Protein AF-A0A327SIF7-F1 (afdb_monomer_lite)

Organism: NCBI:txid188932

pLDDT: mean 75.63, std 11.63, range [42.47, 91.81]

Secondary structure (DSSP, 8-state):
-PPPPP--GGG--TT-EEE-TT-TT--EEEEEEEEEEEEEEEEEEEEEETTEEEEEEEEEEEEEEEEEEEEETTS--

Foldseek 3Di:
DDDDDDDDPVPADQQDWDADPPDPVRFIKGWHDKDKDWDWDWDFDFDDDPNHGDDTDTDIDTDIDMDTDIDRPVPDD

Structure (mmCIF, N/CA/C/O backbone):
data_AF-A0A327SIF7-F1
#
_entry.id   AF-A0A327SIF7-F1
#
loop_
_atom_site.group_PDB
_atom_site.id
_atom_site.type_symbol
_atom_site.label_atom_id
_atom_site.label_alt_id
_atom_site.label_comp_id
_atom_site.label_asym_id
_atom_site.label_entity_id
_atom_site.label_seq_id
_atom_site.pdbx_PDB_ins_code
_atom_site.Cartn_x
_atom_site.Cartn_y
_atom_site.Cartn_z
_atom_site.occupancy
_atom_site.B_iso_or_equiv
_atom_site.auth_seq_id
_atom_site.auth_comp_id
_atom_site.auth_asym_id
_atom_site.auth_atom_id
_atom_site.pdbx_PDB_model_num
ATOM 1 N N . MET A 1 1 ? 20.276 19.654 -9.561 1.00 42.47 1 MET A N 1
ATOM 2 C CA . MET A 1 1 ? 19.677 18.709 -8.591 1.00 42.47 1 MET A CA 1
ATOM 3 C C . MET A 1 1 ? 18.257 18.398 -9.030 1.00 42.47 1 MET A C 1
ATOM 5 O O . MET A 1 1 ? 17.434 19.304 -9.041 1.00 42.47 1 MET A O 1
ATOM 9 N N . THR A 1 2 ? 17.970 17.158 -9.419 1.00 49.66 2 THR A N 1
ATOM 10 C CA . THR A 1 2 ? 16.604 16.714 -9.733 1.00 49.66 2 THR A CA 1
ATOM 11 C C . THR A 1 2 ? 15.842 16.549 -8.418 1.00 49.66 2 THR A C 1
ATOM 13 O O . THR A 1 2 ? 16.266 15.781 -7.556 1.00 49.66 2 THR A O 1
ATOM 16 N N . ARG A 1 3 ? 14.768 17.317 -8.210 1.00 58.31 3 ARG A N 1
ATOM 17 C CA . ARG A 1 3 ? 13.914 17.170 -7.024 1.00 58.31 3 ARG A CA 1
ATOM 18 C C . ARG A 1 3 ? 13.061 15.916 -7.207 1.00 58.31 3 ARG A C 1
ATOM 20 O O . ARG A 1 3 ? 12.256 15.864 -8.130 1.00 58.31 3 ARG A O 1
ATOM 27 N N . ASN A 1 4 ? 13.242 14.918 -6.347 1.00 67.00 4 ASN A N 1
ATOM 28 C CA . ASN A 1 4 ? 12.329 13.778 -6.298 1.00 67.00 4 ASN A CA 1
ATOM 29 C C . ASN A 1 4 ? 10.980 14.265 -5.757 1.00 67.00 4 ASN A C 1
ATOM 31 O O . ASN A 1 4 ? 10.935 14.881 -4.691 1.00 67.00 4 ASN A O 1
ATOM 35 N N . VAL A 1 5 ? 9.897 14.008 -6.486 1.00 74.44 5 VAL A N 1
ATOM 36 C CA . VAL A 1 5 ? 8.539 14.306 -6.020 1.00 74.44 5 VAL A CA 1
ATOM 37 C C . VAL A 1 5 ? 8.116 13.196 -5.062 1.00 74.44 5 VAL A C 1
ATOM 39 O O . VAL A 1 5 ? 8.142 12.020 -5.420 1.00 74.44 5 VAL A O 1
ATOM 42 N N . VAL A 1 6 ? 7.754 13.561 -3.832 1.00 80.00 6 VAL A N 1
ATOM 43 C CA . VAL A 1 6 ? 7.144 12.633 -2.871 1.00 80.00 6 VAL A CA 1
ATOM 44 C C . VAL A 1 6 ? 5.642 12.605 -3.146 1.00 80.00 6 VAL A C 1
ATOM 46 O O . VAL A 1 6 ? 5.019 13.653 -3.291 1.00 80.00 6 VAL A O 1
ATOM 49 N N . THR A 1 7 ? 5.068 11.412 -3.267 1.00 79.75 7 THR A N 1
ATOM 50 C CA . THR A 1 7 ? 3.642 11.198 -3.548 1.00 79.75 7 THR A CA 1
ATOM 51 C C . THR A 1 7 ? 3.071 10.176 -2.573 1.00 79.75 7 THR A C 1
ATOM 53 O O . THR A 1 7 ? 3.779 9.279 -2.113 1.00 79.75 7 THR A O 1
ATOM 56 N N . GLU A 1 8 ? 1.802 10.363 -2.223 1.00 82.88 8 GLU A N 1
ATOM 57 C CA . GLU A 1 8 ? 1.029 9.465 -1.368 1.00 82.88 8 GLU A CA 1
ATOM 58 C C . GLU A 1 8 ? 0.476 8.283 -2.175 1.00 82.88 8 GLU A C 1
ATOM 60 O O . GLU A 1 8 ? 0.277 8.373 -3.386 1.00 82.88 8 GLU A O 1
ATOM 65 N N . ILE A 1 9 ? 0.250 7.154 -1.502 1.00 79.06 9 ILE A N 1
ATOM 66 C CA . ILE A 1 9 ? -0.114 5.892 -2.162 1.00 79.06 9 ILE A CA 1
ATOM 67 C C . ILE A 1 9 ? -1.487 5.940 -2.844 1.00 79.06 9 ILE A C 1
ATOM 69 O O . ILE A 1 9 ? -1.678 5.298 -3.868 1.00 79.06 9 ILE A O 1
ATOM 73 N N . ASP A 1 10 ? -2.402 6.755 -2.323 1.00 80.56 10 ASP A N 1
ATOM 74 C CA . ASP A 1 10 ? -3.761 6.975 -2.830 1.00 80.56 10 ASP A CA 1
ATOM 75 C C . ASP A 1 10 ? -3.801 7.721 -4.172 1.00 80.56 10 ASP A C 1
ATOM 77 O O . ASP A 1 10 ? -4.815 7.709 -4.869 1.00 80.56 10 ASP A O 1
ATOM 81 N N . LYS A 1 11 ? -2.696 8.367 -4.547 1.00 86.00 11 LYS A N 1
ATOM 82 C CA . LYS A 1 11 ? -2.539 9.068 -5.826 1.00 86.00 11 LYS A CA 1
ATOM 83 C C . LYS A 1 11 ? -1.902 8.185 -6.900 1.00 86.00 11 LYS A C 1
ATOM 85 O O . LYS A 1 11 ? -1.846 8.612 -8.053 1.00 86.00 11 LYS A O 1
ATOM 90 N N . LEU A 1 12 ? -1.422 6.992 -6.536 1.00 87.25 12 LEU A N 1
ATOM 91 C CA . LEU A 1 12 ? -0.826 6.045 -7.474 1.00 87.25 12 LEU A CA 1
ATOM 92 C C . LEU A 1 12 ? -1.908 5.29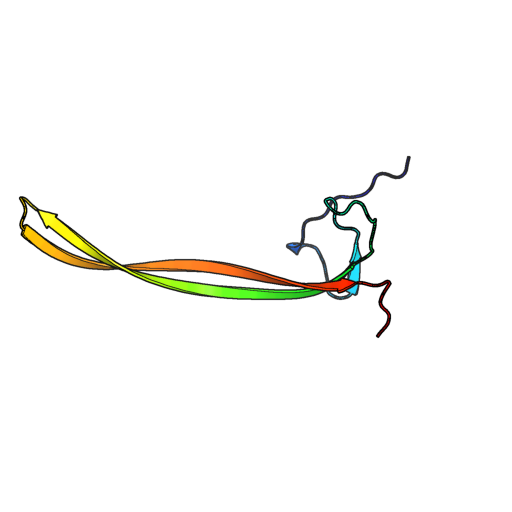3 -8.247 1.00 87.25 12 LEU A C 1
ATOM 94 O O . LEU A 1 12 ? -2.937 4.892 -7.704 1.00 87.25 12 LEU A O 1
ATOM 98 N N . LYS A 1 13 ? -1.650 5.071 -9.530 1.00 90.44 13 LYS A N 1
ATOM 99 C CA . LYS A 1 13 ? -2.477 4.255 -10.417 1.00 90.44 13 LYS A CA 1
ATOM 100 C C . LYS A 1 13 ? -1.778 2.931 -10.722 1.00 90.44 13 LYS A C 1
ATOM 102 O O . LYS A 1 13 ? -0.545 2.879 -10.716 1.00 90.44 13 LYS A O 1
ATOM 107 N N . PRO A 1 14 ? -2.531 1.850 -11.003 1.00 91.81 14 PRO A N 1
ATOM 108 C CA . PRO A 1 14 ? -1.948 0.598 -11.478 1.00 91.81 14 PRO A CA 1
ATOM 109 C C . PRO A 1 14 ? -0.983 0.836 -12.647 1.00 91.81 14 PRO A C 1
ATOM 111 O O . PRO A 1 14 ? -1.341 1.491 -13.625 1.00 91.81 14 PRO A O 1
ATOM 114 N N . GLY A 1 15 ? 0.242 0.326 -12.526 1.00 89.62 15 GLY A N 1
ATOM 115 C CA . GLY A 1 15 ? 1.335 0.519 -13.483 1.00 89.62 15 GLY A CA 1
ATOM 116 C C . GLY A 1 15 ? 2.317 1.647 -13.137 1.00 89.62 15 GLY A C 1
ATOM 117 O O . GLY A 1 15 ? 3.410 1.685 -13.708 1.00 89.62 15 GLY A O 1
ATOM 118 N N . ASP A 1 16 ? 1.994 2.532 -12.187 1.00 90.69 16 ASP A N 1
ATOM 119 C CA . ASP A 1 16 ? 2.907 3.598 -11.764 1.00 90.69 16 ASP A CA 1
ATOM 120 C C . ASP A 1 16 ? 4.169 3.021 -11.115 1.00 90.69 16 ASP A C 1
ATOM 122 O O . ASP A 1 16 ? 4.111 2.134 -10.257 1.00 90.69 16 ASP A O 1
ATOM 126 N N . ARG A 1 17 ? 5.330 3.566 -11.499 1.00 90.12 17 ARG A N 1
ATOM 127 C CA . ARG A 1 17 ? 6.641 3.141 -10.994 1.00 90.12 17 ARG A CA 1
ATOM 128 C C . ARG A 1 17 ? 7.239 4.177 -10.059 1.00 90.12 17 ARG A C 1
ATOM 130 O O . ARG A 1 17 ? 7.326 5.355 -10.395 1.00 90.12 17 ARG A O 1
ATOM 137 N N . PHE A 1 18 ? 7.711 3.727 -8.904 1.00 87.75 18 PHE A N 1
ATOM 138 C CA . PHE A 1 18 ? 8.250 4.601 -7.870 1.00 87.75 18 PHE A CA 1
ATOM 139 C C . PHE A 1 18 ? 9.348 3.920 -7.049 1.00 87.75 18 PHE A C 1
ATOM 141 O O . PHE A 1 18 ? 9.501 2.697 -7.036 1.00 87.75 18 PHE A O 1
ATOM 148 N N . TYR A 1 19 ? 10.112 4.731 -6.320 1.00 87.19 19 TYR A N 1
ATOM 149 C CA . TYR A 1 19 ? 11.064 4.262 -5.319 1.00 87.19 19 TYR A CA 1
ATOM 150 C C . TYR A 1 19 ? 10.492 4.518 -3.930 1.00 87.19 19 TYR A C 1
ATOM 152 O O . TYR A 1 19 ? 10.039 5.622 -3.628 1.00 87.19 19 TYR A O 1
ATOM 160 N N . LYS A 1 20 ? 10.532 3.510 -3.055 1.00 82.44 20 LYS A N 1
ATOM 161 C CA . LYS A 1 20 ? 10.161 3.704 -1.649 1.00 82.44 20 LYS A CA 1
ATOM 162 C C . LYS A 1 20 ? 11.187 4.616 -0.981 1.00 82.44 20 LYS A C 1
ATOM 164 O O . LYS A 1 20 ? 12.374 4.304 -0.998 1.00 82.44 20 LYS A O 1
ATOM 169 N N . LEU A 1 21 ? 10.724 5.684 -0.332 1.00 78.50 21 LEU A N 1
ATOM 170 C CA . LEU A 1 21 ? 11.599 6.657 0.331 1.00 78.50 21 LEU A CA 1
ATOM 171 C C . LEU A 1 21 ? 12.485 6.013 1.413 1.00 78.50 21 LEU A C 1
ATOM 173 O O . LEU A 1 21 ? 13.662 6.337 1.526 1.00 78.50 21 LEU A O 1
ATOM 177 N N . ALA A 1 22 ? 11.935 5.058 2.168 1.00 78.75 22 ALA A N 1
ATOM 178 C CA . ALA A 1 22 ? 12.663 4.330 3.209 1.00 78.75 22 ALA A CA 1
ATOM 179 C C . ALA A 1 22 ? 13.652 3.281 2.662 1.00 78.75 22 ALA A C 1
ATOM 181 O O . ALA A 1 22 ? 14.426 2.706 3.427 1.00 78.75 22 ALA A O 1
ATOM 182 N N . ASN A 1 23 ? 13.630 2.992 1.357 1.00 76.50 23 ASN A N 1
ATOM 183 C CA . ASN A 1 23 ? 14.449 1.933 0.792 1.00 76.50 23 ASN A CA 1
ATOM 184 C C . ASN A 1 23 ? 15.828 2.447 0.351 1.00 76.50 23 ASN A C 1
ATOM 186 O O . ASN A 1 23 ? 15.956 3.160 -0.644 1.00 76.50 23 ASN A O 1
ATOM 190 N N . LYS A 1 24 ? 16.879 2.001 1.048 1.00 74.75 24 LYS A N 1
ATOM 191 C CA . LYS A 1 24 ? 18.275 2.337 0.726 1.00 74.75 24 LYS A CA 1
ATOM 192 C C . LYS A 1 24 ? 18.742 1.753 -0.612 1.00 74.75 24 LYS A C 1
ATOM 194 O O . LYS A 1 24 ? 19.596 2.354 -1.255 1.00 74.75 24 LYS A O 1
ATOM 199 N N . SER A 1 25 ? 18.186 0.622 -1.053 1.00 75.56 25 SER A N 1
ATOM 200 C CA . SER A 1 25 ? 18.645 -0.083 -2.260 1.00 75.56 25 SER A CA 1
ATOM 201 C C . SER A 1 25 ? 18.180 0.551 -3.574 1.00 75.56 25 SER A C 1
ATOM 203 O O . SER A 1 25 ? 18.515 0.032 -4.635 1.00 75.56 25 SER A O 1
ATOM 205 N N . LYS A 1 26 ? 17.389 1.639 -3.527 1.00 80.06 26 LYS A N 1
ATOM 206 C CA . LYS A 1 26 ? 16.754 2.266 -4.703 1.00 80.06 26 LYS A CA 1
ATOM 207 C C . LYS A 1 26 ? 16.115 1.234 -5.643 1.00 80.06 26 LYS A C 1
ATOM 209 O O . LYS A 1 26 ? 16.202 1.352 -6.859 1.00 80.06 26 LYS A O 1
ATOM 214 N N . THR A 1 27 ? 15.478 0.202 -5.091 1.00 84.62 27 THR A N 1
ATOM 215 C CA . THR A 1 27 ? 14.751 -0.775 -5.909 1.00 84.62 27 THR A CA 1
ATOM 216 C C . THR A 1 27 ? 13.464 -0.134 -6.437 1.00 84.62 27 THR A C 1
ATOM 218 O O . THR A 1 27 ? 12.689 0.375 -5.616 1.00 84.62 27 THR A O 1
ATOM 221 N N . PRO A 1 28 ? 13.233 -0.126 -7.763 1.00 88.44 28 PRO A N 1
ATOM 222 C CA . PRO A 1 28 ? 11.992 0.369 -8.341 1.00 88.44 28 PRO A CA 1
ATOM 223 C C . PRO A 1 28 ? 10.854 -0.622 -8.089 1.00 88.44 28 PRO A C 1
ATOM 225 O O . PRO A 1 28 ? 11.001 -1.830 -8.290 1.00 88.44 28 PRO A O 1
ATOM 228 N N . PHE A 1 29 ? 9.708 -0.095 -7.673 1.00 89.94 29 PHE A N 1
ATOM 229 C CA . PHE A 1 29 ? 8.469 -0.844 -7.513 1.00 89.94 29 PHE A CA 1
ATOM 230 C C . PHE A 1 29 ? 7.417 -0.332 -8.484 1.00 89.94 29 PHE A C 1
ATOM 232 O O . PHE A 1 29 ? 7.389 0.853 -8.802 1.00 89.94 29 PHE A O 1
ATOM 239 N N . GLU A 1 30 ? 6.546 -1.231 -8.917 1.00 91.25 30 GLU A N 1
ATOM 240 C CA . GLU A 1 30 ? 5.336 -0.922 -9.665 1.00 91.25 30 GLU A CA 1
ATOM 241 C C . GLU A 1 30 ? 4.124 -1.135 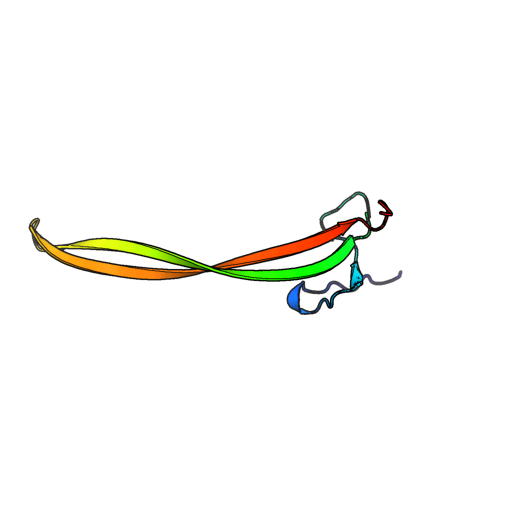-8.763 1.00 91.25 30 GLU A C 1
ATOM 243 O O . GLU A 1 30 ? 4.021 -2.168 -8.088 1.00 91.25 30 GLU A O 1
ATOM 248 N N . PHE A 1 31 ? 3.231 -0.150 -8.726 1.00 91.56 31 PHE A N 1
ATOM 249 C CA . PHE A 1 31 ? 1.951 -0.267 -8.042 1.00 91.56 31 PHE A CA 1
ATOM 250 C C . PHE A 1 31 ? 1.021 -1.166 -8.857 1.00 91.56 31 PHE A C 1
ATOM 252 O O . PHE A 1 31 ? 0.789 -0.904 -10.035 1.00 91.56 31 PHE A O 1
ATOM 259 N N . ILE A 1 32 ? 0.495 -2.224 -8.240 1.00 91.31 32 ILE A N 1
ATOM 260 C CA . ILE A 1 32 ? -0.413 -3.161 -8.910 1.00 91.31 32 ILE A CA 1
ATOM 261 C C . ILE A 1 32 ? -1.855 -2.844 -8.529 1.00 91.31 32 ILE A C 1
ATOM 263 O O . ILE A 1 32 ? -2.670 -2.549 -9.398 1.00 91.31 32 ILE A O 1
ATOM 267 N N . GLN A 1 33 ? -2.160 -2.890 -7.231 1.00 88.88 33 GLN A N 1
ATOM 268 C CA . GLN A 1 33 ? -3.505 -2.657 -6.711 1.00 88.88 33 GLN A CA 1
ATOM 269 C C . GLN A 1 33 ? -3.486 -2.343 -5.208 1.00 88.88 33 GLN A C 1
ATOM 271 O O . GLN A 1 33 ? -2.537 -2.687 -4.495 1.00 88.88 33 GLN A O 1
ATOM 276 N N . GLU A 1 34 ? -4.571 -1.742 -4.725 1.00 87.38 34 GLU A N 1
ATOM 277 C CA . GLU A 1 34 ? -4.874 -1.552 -3.306 1.00 87.38 34 GLU A CA 1
ATOM 278 C C . GLU A 1 34 ? -6.214 -2.216 -2.983 1.00 87.38 34 GLU A C 1
ATOM 280 O O . GLU A 1 34 ? -7.184 -2.082 -3.727 1.00 87.38 34 GLU A O 1
ATOM 285 N N . GLU A 1 35 ? -6.272 -2.900 -1.845 1.00 83.38 35 GLU A N 1
ATOM 286 C CA . GLU A 1 35 ? -7.502 -3.439 -1.281 1.00 83.38 35 GLU A CA 1
ATOM 287 C C . GLU A 1 35 ? -7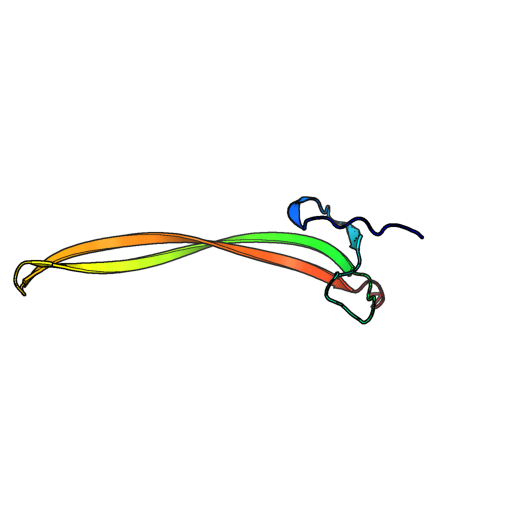.746 -2.837 0.102 1.00 83.38 35 GLU A C 1
ATOM 289 O O . GLU A 1 35 ? -6.840 -2.768 0.941 1.00 83.38 35 GLU A O 1
ATOM 294 N N . SER A 1 36 ? -8.991 -2.434 0.365 1.00 80.94 36 SER A N 1
ATOM 295 C CA . SER A 1 36 ? -9.416 -2.009 1.695 1.00 80.94 36 SER A CA 1
ATOM 296 C C . SER A 1 36 ? -10.367 -3.036 2.288 1.00 80.94 36 SER A C 1
ATOM 298 O O . SER A 1 36 ? -11.470 -3.253 1.791 1.00 80.94 36 SER A O 1
ATOM 300 N N . HIS A 1 37 ? -9.931 -3.646 3.383 1.00 76.50 37 HIS A N 1
ATOM 301 C CA . HIS A 1 37 ? -10.693 -4.634 4.128 1.00 76.50 37 HIS A CA 1
ATOM 302 C C . HIS A 1 37 ? -11.261 -3.972 5.381 1.00 76.50 37 HIS A C 1
ATOM 304 O O . HIS A 1 37 ? -10.517 -3.486 6.238 1.00 76.50 37 HIS A O 1
ATOM 310 N N . GLY A 1 38 ? -12.589 -3.924 5.481 1.00 71.81 38 GLY A N 1
ATOM 311 C CA . GLY A 1 38 ? -13.264 -3.497 6.703 1.00 71.81 38 GLY A CA 1
ATOM 312 C C . GLY A 1 38 ? -13.134 -4.586 7.763 1.00 71.81 38 GLY A C 1
ATOM 313 O O . GLY A 1 38 ? -13.623 -5.696 7.567 1.00 71.81 38 GLY A O 1
ATOM 314 N N . LYS A 1 39 ? -12.493 -4.279 8.890 1.00 67.19 39 LYS A N 1
ATOM 315 C CA . LYS A 1 39 ? -12.459 -5.152 10.063 1.00 67.19 39 LYS A CA 1
ATOM 316 C C . LYS A 1 39 ? -13.518 -4.680 11.051 1.00 67.19 39 LYS A C 1
ATOM 318 O O . LYS A 1 39 ? -13.508 -3.522 11.473 1.00 67.19 39 LYS A O 1
ATOM 323 N N . TYR A 1 40 ? -14.415 -5.584 11.419 1.00 66.62 40 TYR A N 1
ATOM 324 C CA . TYR A 1 40 ? -15.379 -5.364 12.490 1.00 66.62 40 TYR A CA 1
ATOM 325 C C . TYR A 1 40 ? -14.870 -6.074 13.737 1.00 66.62 40 TYR A C 1
ATOM 327 O O . TYR A 1 40 ? -14.717 -7.293 13.739 1.00 66.62 40 TYR A O 1
ATOM 335 N N . GLU A 1 41 ? -14.589 -5.314 14.788 1.00 63.38 41 GLU A N 1
ATOM 336 C CA . GLU A 1 41 ? -14.306 -5.877 16.106 1.00 63.38 41 GLU A CA 1
ATOM 337 C C . GLU A 1 41 ? -15.529 -5.671 16.993 1.00 63.38 41 GLU A C 1
ATOM 339 O O . GLU A 1 41 ? -16.020 -4.550 17.154 1.00 63.38 41 GLU A O 1
ATOM 344 N N . VAL A 1 42 ? -16.044 -6.776 17.530 1.00 62.53 42 VAL A N 1
ATOM 345 C CA . VAL A 1 42 ? -17.162 -6.786 18.471 1.00 62.53 42 VAL A CA 1
ATOM 346 C C . VAL A 1 42 ? -16.566 -6.805 19.869 1.00 62.53 42 VAL A C 1
ATOM 348 O O . VAL A 1 42 ? -15.944 -7.787 20.264 1.00 62.53 42 VAL A O 1
ATOM 351 N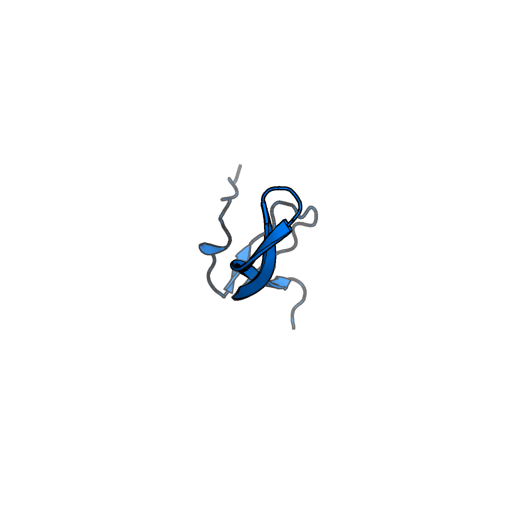 N . ILE A 1 43 ? -16.738 -5.714 20.612 1.00 63.53 43 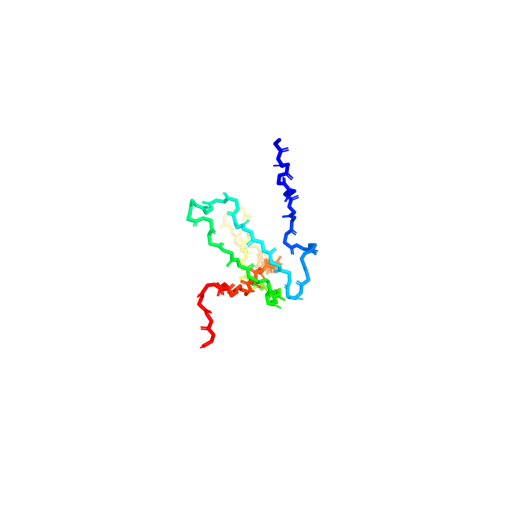ILE A N 1
ATOM 352 C CA . ILE A 1 43 ? -16.338 -5.647 22.017 1.00 63.53 43 ILE A CA 1
ATOM 353 C C . ILE A 1 43 ? -17.605 -5.666 22.862 1.00 63.53 43 ILE A C 1
ATOM 355 O O . ILE A 1 43 ? -18.413 -4.732 22.818 1.00 63.53 43 ILE A O 1
ATOM 359 N N . GLU A 1 44 ? -17.772 -6.725 23.647 1.00 63.09 44 GLU A N 1
ATOM 360 C CA . GLU A 1 44 ? -18.754 -6.745 24.723 1.00 63.09 44 GLU A CA 1
ATOM 361 C C . GLU A 1 44 ? -18.203 -5.950 25.903 1.00 63.09 44 GLU A C 1
ATOM 363 O O . GLU A 1 44 ? -17.152 -6.258 26.461 1.00 63.09 44 GLU A O 1
ATOM 368 N N . THR A 1 45 ? -18.904 -4.880 26.267 1.00 61.44 45 THR A N 1
ATOM 369 C CA . THR A 1 45 ? -18.569 -4.079 27.443 1.00 61.44 45 THR A CA 1
ATOM 370 C C . THR A 1 45 ? -19.667 -4.231 28.479 1.00 61.44 45 THR A C 1
ATOM 372 O O . THR A 1 45 ? -20.811 -3.842 28.240 1.00 61.44 45 THR A O 1
ATOM 375 N N . THR A 1 46 ? -19.333 -4.784 29.641 1.00 70.38 46 THR A N 1
ATOM 376 C CA . THR A 1 46 ? -20.239 -4.823 30.791 1.00 70.38 46 THR A CA 1
ATOM 377 C C . THR A 1 46 ? -20.053 -3.546 31.602 1.00 70.38 46 THR A C 1
ATOM 379 O O . THR A 1 46 ? -18.975 -3.284 32.134 1.00 70.38 46 THR A O 1
ATOM 382 N N . ALA A 1 47 ? -21.092 -2.717 31.684 1.00 65.88 47 ALA A N 1
ATOM 383 C CA . ALA A 1 47 ? -21.075 -1.545 32.554 1.00 65.88 47 ALA A CA 1
ATOM 384 C C . ALA A 1 47 ? -21.359 -1.964 34.004 1.00 65.88 47 ALA A C 1
ATOM 386 O O . ALA A 1 47 ? -22.295 -2.726 34.243 1.00 65.88 47 ALA A O 1
ATOM 387 N N . MET A 1 48 ? -20.593 -1.432 34.961 1.00 73.12 48 MET A N 1
ATOM 388 C CA . MET A 1 48 ? -20.783 -1.655 36.401 1.00 73.12 48 MET A CA 1
ATOM 389 C C . MET A 1 48 ? -21.347 -0.385 37.067 1.00 73.12 48 MET A C 1
ATOM 391 O O . MET A 1 48 ? -20.791 0.696 36.877 1.00 73.12 48 MET A O 1
ATOM 395 N N . LYS A 1 49 ? -22.412 -0.494 37.878 1.00 69.94 49 LYS A N 1
ATOM 396 C CA . LYS A 1 49 ? -22.825 0.534 38.866 1.00 69.94 49 LYS A CA 1
ATOM 397 C C . LYS A 1 49 ? -22.644 -0.072 40.235 1.00 69.94 49 LYS A C 1
ATOM 399 O O . LYS A 1 49 ? -23.207 -1.131 40.492 1.00 69.94 49 LYS A O 1
ATOM 404 N N . ASN A 1 50 ? -21.959 0.625 41.134 1.00 81.69 50 ASN A N 1
ATOM 405 C CA . ASN A 1 50 ? -21.894 0.241 42.547 1.00 81.69 50 ASN A CA 1
ATOM 406 C C . ASN A 1 50 ? -21.468 -1.230 42.761 1.00 81.69 50 ASN A C 1
ATOM 408 O O . ASN A 1 50 ? -21.986 -1.896 43.648 1.00 81.69 50 ASN A O 1
ATOM 412 N N . GLY A 1 51 ? -20.573 -1.753 41.914 1.00 75.25 51 GLY A N 1
ATOM 413 C CA . GLY A 1 51 ? -20.115 -3.147 41.978 1.00 75.25 51 GLY A CA 1
ATOM 414 C C . GLY A 1 51 ? -21.021 -4.186 41.303 1.00 75.25 51 GLY A C 1
ATOM 415 O O . GLY A 1 51 ? -20.633 -5.348 41.245 1.00 75.25 51 GLY A O 1
ATOM 416 N N . PHE A 1 52 ? -22.170 -3.794 40.743 1.00 69.94 52 PHE A N 1
ATOM 417 C CA . PHE A 1 52 ? -23.095 -4.696 40.051 1.00 69.94 52 PHE A CA 1
ATOM 418 C C . PHE A 1 52 ? -23.127 -4.435 38.534 1.00 69.94 52 PHE A C 1
ATOM 420 O O . PHE A 1 52 ? -23.195 -3.272 38.115 1.00 69.94 52 PHE A O 1
ATOM 427 N N . PRO A 1 53 ? -23.109 -5.486 37.695 1.00 71.38 53 PRO A N 1
ATOM 428 C CA . PRO A 1 53 ? -23.233 -5.346 36.248 1.00 71.38 53 PRO A CA 1
ATOM 429 C C . PRO A 1 53 ? -24.660 -4.916 35.879 1.00 71.38 53 PRO A C 1
ATOM 431 O O . PRO A 1 53 ? -25.633 -5.528 36.307 1.00 71.38 53 PRO A O 1
ATOM 434 N N . ILE A 1 54 ? -24.792 -3.845 35.093 1.00 70.12 54 ILE A N 1
ATOM 435 C CA . ILE A 1 54 ? -26.089 -3.208 34.788 1.00 70.12 54 ILE A CA 1
ATOM 436 C C . ILE A 1 54 ? -26.551 -3.490 33.356 1.00 70.12 54 ILE A C 1
ATOM 438 O O . ILE A 1 54 ? -27.747 -3.466 33.086 1.00 70.12 54 ILE A O 1
ATOM 442 N N . GLN A 1 55 ? -25.619 -3.686 32.416 1.00 64.56 55 GLN A N 1
ATOM 443 C CA . GLN A 1 55 ? -25.934 -3.956 31.010 1.00 64.56 55 GLN A CA 1
ATOM 444 C C . GLN A 1 55 ? -24.682 -4.343 30.218 1.00 64.56 55 GLN A C 1
ATOM 446 O O . GLN A 1 55 ? -23.643 -3.686 30.340 1.00 64.56 55 GLN A O 1
ATOM 451 N N . ASN A 1 56 ? -24.817 -5.341 29.343 1.00 64.75 56 ASN A N 1
ATOM 452 C CA . ASN A 1 56 ? -23.843 -5.621 28.291 1.00 64.75 56 ASN A CA 1
ATOM 453 C C . ASN A 1 56 ? -24.144 -4.706 27.098 1.00 64.75 56 ASN A C 1
ATOM 455 O O . ASN A 1 56 ? -25.219 -4.779 26.505 1.00 64.75 56 ASN A O 1
ATOM 459 N N . ARG A 1 57 ? -23.212 -3.816 26.755 1.00 59.22 57 ARG A N 1
ATOM 460 C CA . ARG A 1 57 ? -23.260 -3.018 25.526 1.00 59.22 57 ARG A CA 1
ATOM 461 C C . ARG A 1 57 ? -22.282 -3.607 24.522 1.00 59.22 57 ARG A C 1
ATOM 463 O O . ARG A 1 57 ? -21.084 -3.667 24.799 1.00 59.22 57 ARG A O 1
ATOM 470 N N . ILE A 1 58 ? -22.791 -3.985 23.355 1.00 64.94 58 ILE A N 1
ATOM 471 C CA . ILE A 1 58 ? -21.967 -4.371 22.211 1.00 64.94 58 ILE A CA 1
ATOM 472 C C . ILE A 1 58 ? -21.510 -3.089 21.512 1.00 64.94 58 ILE A C 1
ATOM 474 O O . ILE A 1 58 ? -22.334 -2.317 21.020 1.00 64.94 58 ILE A O 1
ATOM 478 N N . LYS A 1 59 ? -20.199 -2.840 21.478 1.00 58.31 59 LYS A N 1
ATOM 479 C CA . LYS A 1 59 ? -19.600 -1.786 20.652 1.00 58.31 59 LYS A CA 1
ATOM 480 C C . LYS A 1 59 ? -18.943 -2.435 19.441 1.00 58.31 59 LYS A C 1
ATOM 482 O O . LYS A 1 59 ? -18.060 -3.272 19.599 1.00 58.31 59 LYS A O 1
ATOM 487 N N . ILE A 1 60 ? -19.378 -2.040 18.248 1.00 60.69 60 ILE A N 1
ATOM 488 C CA . ILE A 1 60 ? -18.773 -2.468 16.984 1.00 60.69 60 ILE A CA 1
ATOM 489 C C . ILE A 1 60 ? -17.797 -1.375 16.556 1.00 60.69 60 ILE A C 1
ATOM 491 O O . ILE A 1 60 ? -18.214 -0.264 16.223 1.00 60.69 60 ILE A O 1
ATOM 495 N N . PHE A 1 61 ? -16.502 -1.677 16.572 1.00 55.00 61 PHE A N 1
ATOM 496 C CA . PHE A 1 61 ? -15.482 -0.795 16.012 1.00 55.00 61 PHE A CA 1
ATOM 497 C C . PHE A 1 61 ? -15.250 -1.164 14.549 1.00 55.00 61 PHE A C 1
ATOM 499 O O . PHE A 1 61 ? -15.033 -2.331 14.221 1.00 55.00 61 PHE A O 1
ATOM 506 N N . ARG A 1 62 ? -15.300 -0.162 13.665 1.00 60.88 62 ARG A N 1
ATOM 507 C CA . ARG A 1 62 ? -14.961 -0.310 12.247 1.00 60.88 62 ARG A CA 1
ATOM 508 C C . ARG A 1 62 ? -13.521 0.153 12.043 1.00 60.88 62 ARG A C 1
ATOM 510 O O . ARG A 1 62 ? -13.261 1.352 12.007 1.00 60.88 62 ARG A O 1
ATOM 517 N N . GLY A 1 63 ? -12.596 -0.792 11.930 1.00 65.50 63 GLY A N 1
ATOM 518 C CA . GLY A 1 63 ? -11.247 -0.535 11.431 1.00 65.50 63 GLY A CA 1
ATOM 519 C C . GLY A 1 63 ? -11.198 -0.749 9.919 1.00 65.50 63 GLY A C 1
ATOM 520 O O . GLY A 1 63 ? -11.924 -1.590 9.398 1.00 65.50 63 GLY A O 1
ATOM 521 N N . ASN A 1 64 ? -10.336 -0.023 9.209 1.00 72.62 64 ASN A N 1
ATOM 522 C CA . ASN A 1 64 ? -10.023 -0.328 7.812 1.00 72.62 64 ASN A CA 1
ATOM 523 C C . ASN A 1 64 ? -8.557 -0.748 7.726 1.00 72.62 64 ASN A C 1
ATOM 525 O O . ASN A 1 64 ? -7.662 0.035 8.042 1.00 72.62 64 ASN A O 1
ATOM 529 N N . THR A 1 65 ? -8.310 -1.973 7.279 1.00 77.50 65 THR A N 1
ATOM 530 C CA . THR A 1 65 ? -6.974 -2.425 6.895 1.00 77.50 65 THR A CA 1
ATOM 531 C C . THR A 1 65 ? -6.789 -2.140 5.412 1.00 77.50 65 THR A C 1
ATOM 533 O O . THR A 1 65 ? -7.657 -2.460 4.602 1.00 77.50 65 THR A O 1
ATOM 536 N N . ARG A 1 66 ? -5.668 -1.514 5.051 1.00 76.44 66 ARG A N 1
ATOM 537 C CA . ARG A 1 66 ? -5.273 -1.304 3.655 1.00 76.44 66 ARG A CA 1
ATOM 538 C C . ARG A 1 66 ? -4.129 -2.242 3.316 1.00 76.44 66 ARG A C 1
ATOM 540 O O . ARG A 1 66 ? -3.126 -2.270 4.029 1.00 76.44 66 ARG A O 1
ATOM 547 N N . VAL A 1 67 ? -4.291 -3.001 2.242 1.00 82.19 67 VAL A N 1
ATOM 548 C CA . VAL A 1 67 ? -3.272 -3.899 1.701 1.00 82.19 67 VAL A CA 1
ATOM 549 C C . VAL A 1 67 ? -2.879 -3.369 0.334 1.00 82.19 67 VAL A C 1
ATOM 551 O O . VAL A 1 67 ? -3.734 -3.165 -0.521 1.00 82.19 67 VAL A O 1
ATOM 554 N N . VAL A 1 68 ? -1.585 -3.125 0.133 1.00 85.69 68 VAL A N 1
ATOM 555 C CA . VAL A 1 68 ? -1.062 -2.602 -1.131 1.00 85.69 68 VAL A CA 1
ATOM 556 C C . VAL A 1 68 ? -0.128 -3.621 -1.760 1.00 85.69 68 VAL A C 1
ATOM 558 O O . VAL A 1 68 ? 0.861 -4.034 -1.152 1.00 85.69 68 VAL A O 1
ATOM 561 N N . PHE A 1 69 ? -0.433 -3.995 -2.997 1.00 88.44 69 PHE A N 1
ATOM 562 C CA . PHE A 1 69 ? 0.315 -4.975 -3.765 1.00 88.44 69 PHE A CA 1
ATOM 563 C C . PHE A 1 69 ? 1.301 -4.262 -4.686 1.00 88.44 69 PHE A C 1
ATOM 565 O O . PHE A 1 69 ? 0.923 -3.418 -5.501 1.00 88.44 69 PHE A O 1
ATOM 572 N N . LEU A 1 70 ? 2.580 -4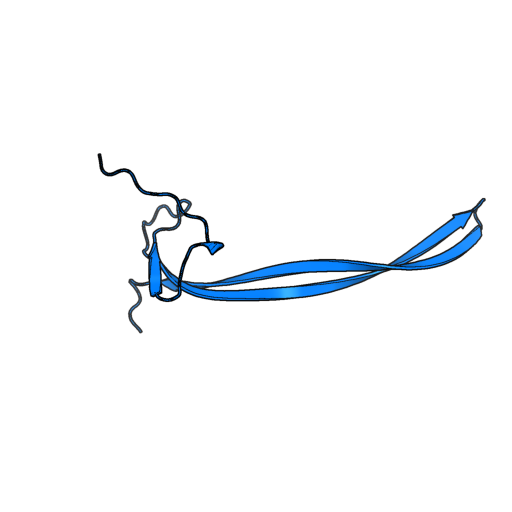.613 -4.549 1.00 89.50 70 LEU A N 1
ATOM 573 C CA . LEU A 1 70 ? 3.687 -4.000 -5.275 1.00 89.50 70 LEU A CA 1
ATOM 574 C C . LEU A 1 70 ? 4.531 -5.080 -5.945 1.00 89.50 70 LEU A C 1
ATOM 576 O O . LEU A 1 70 ? 4.852 -6.088 -5.316 1.00 89.50 70 LEU A O 1
ATOM 580 N N . ARG A 1 71 ? 4.968 -4.830 -7.179 1.00 88.44 71 ARG A N 1
ATOM 581 C CA . ARG A 1 71 ? 5.925 -5.687 -7.891 1.00 88.44 71 ARG A CA 1
ATOM 582 C C . ARG A 1 71 ? 7.299 -5.030 -7.917 1.00 88.44 71 ARG A C 1
ATOM 584 O O . ARG A 1 71 ? 7.407 -3.852 -8.241 1.00 88.44 71 ARG A O 1
ATOM 591 N N . ASN A 1 72 ? 8.356 -5.776 -7.601 1.00 89.19 72 ASN A N 1
ATOM 592 C CA . ASN A 1 72 ? 9.721 -5.320 -7.862 1.00 89.19 72 ASN A CA 1
ATOM 593 C C . ASN A 1 72 ? 9.976 -5.379 -9.376 1.00 89.19 72 ASN A C 1
ATOM 595 O O . ASN A 1 72 ? 9.831 -6.433 -9.985 1.00 89.19 72 ASN A O 1
ATOM 599 N N . VAL A 1 73 ? 10.335 -4.247 -9.981 1.00 85.50 73 VAL A N 1
ATOM 600 C CA . VAL A 1 73 ? 10.481 -4.129 -11.443 1.00 85.50 73 VAL A CA 1
ATOM 601 C C . VAL A 1 73 ? 11.758 -4.809 -11.949 1.00 85.50 73 VAL A C 1
ATOM 603 O O . VAL A 1 73 ? 11.819 -5.209 -13.106 1.00 85.50 73 VAL A O 1
ATOM 606 N N . ASN A 1 74 ? 12.771 -4.978 -11.092 1.00 83.56 74 ASN A N 1
ATOM 607 C CA . ASN A 1 74 ? 14.030 -5.629 -11.473 1.00 83.56 74 ASN A CA 1
ATOM 608 C C . ASN A 1 74 ? 13.904 -7.155 -11.547 1.00 83.56 74 ASN A C 1
ATOM 610 O O . ASN A 1 74 ? 14.696 -7.810 -12.217 1.00 83.56 74 ASN A O 1
ATOM 614 N N . THR A 1 75 ? 12.927 -7.721 -10.847 1.00 70.81 75 THR A N 1
ATOM 615 C CA . THR A 1 75 ? 12.517 -9.112 -11.020 1.00 70.81 75 THR A CA 1
ATOM 616 C C . THR A 1 75 ? 11.464 -9.131 -12.123 1.00 70.81 75 THR A C 1
ATOM 618 O O . THR A 1 75 ? 10.274 -8.975 -11.854 1.00 70.81 75 THR A O 1
ATOM 621 N N . ALA A 1 76 ? 11.921 -9.215 -13.376 1.00 56.31 76 ALA A N 1
ATOM 622 C CA . ALA A 1 76 ? 11.070 -9.574 -14.511 1.00 56.31 76 ALA A CA 1
ATOM 623 C C . ALA A 1 76 ? 10.381 -10.938 -14.234 1.00 56.31 76 ALA A C 1
ATOM 625 O O . ALA A 1 76 ? 10.904 -11.686 -13.405 1.00 56.31 76 ALA A O 1
ATOM 626 N N . PRO A 1 77 ? 9.205 -11.215 -14.837 1.00 60.28 77 PRO A N 1
ATOM 627 C CA . PRO A 1 77 ? 8.380 -12.387 -14.518 1.00 60.28 77 PRO A CA 1
ATOM 628 C C . PRO A 1 77 ? 9.118 -13.725 -14.614 1.00 60.28 77 PRO A C 1
ATOM 630 O O . PRO A 1 77 ? 10.005 -13.853 -15.488 1.00 60.28 77 PRO A O 1
#

Radius of gyration: 22.02 Å; chains: 1; bounding box: 46×31×57 Å

Sequence (77 aa):
MTRNVVTEIDKLKPGDRFYKLANKSKTPFEFIQEESHGKYEVIETTAMKNGFPIQNRIKIFRGNTRVVFLRNVNTAP